Protein AF-A0A256XHX2-F1 (afdb_monomer_lite)

Secondary structure (DSSP, 8-state):
--HHHHHHHHHHHTT-EEEEE-SSEEEEEETTEEEEEE--SSS----S-HHHHHHHHTTTS-SEEEEEESSHHHHHHHHHHHHHHHHHHH------EEEEEEGGGHHHHHHHHHHHHHHHTHHHH----EEEEE-TTT-SEEEEEEEEEEE-TTTSSEEEEEEEE-TTT--EEEEEEE--

Foldseek 3Di:
DALVVLVVVLCVLVVWDFDDDDPFWTWTDAQQAIEIEGRDPDPDDPDPALVCVCVVVVLQVHAEYEYEEQNQVSVLVVNVVSQVCCCVVPVDHRNHHYHGHYSVCSQQSVVVRVLVSCLVPVVRNFPDWDFDAADPPPRHTKTWGDWDWGQHPVVRAIWIWTWIADPVPGDIDTDIGGDD

Structure (mmCIF, N/CA/C/O backbone):
data_AF-A0A256XHX2-F1
#
_entry.id   AF-A0A256XHX2-F1
#
loop_
_atom_site.group_PDB
_atom_site.id
_atom_site.type_symbol
_atom_site.label_atom_id
_atom_site.label_alt_id
_atom_site.label_comp_id
_atom_site.label_asym_id
_atom_site.label_entity_id
_atom_site.label_seq_id
_atom_site.pdbx_PDB_ins_code
_atom_site.Cartn_x
_atom_site.Cartn_y
_atom_site.Cartn_z
_atom_site.occupancy
_atom_site.B_iso_or_equiv
_atom_site.auth_seq_id
_atom_site.auth_comp_id
_atom_site.auth_asym_id
_atom_site.auth_atom_id
_atom_site.pdbx_PDB_model_num
ATOM 1 N N . MET A 1 1 ? 20.581 7.216 12.413 1.00 67.19 1 MET A N 1
ATOM 2 C CA . MET A 1 1 ? 19.827 6.017 12.001 1.00 67.19 1 MET A CA 1
ATOM 3 C C . MET A 1 1 ? 19.537 6.182 10.525 1.00 67.19 1 MET A C 1
ATOM 5 O O . MET A 1 1 ? 19.212 7.303 10.150 1.00 67.19 1 MET A O 1
ATOM 9 N N . SER A 1 2 ? 19.777 5.170 9.691 1.00 86.00 2 SER A N 1
ATOM 10 C CA . SER A 1 2 ? 19.496 5.310 8.257 1.00 86.00 2 SER A CA 1
ATOM 11 C C . SER A 1 2 ? 17.984 5.276 8.011 1.00 86.00 2 SER A C 1
ATOM 13 O O . SER A 1 2 ? 17.247 4.691 8.807 1.00 86.00 2 SER A O 1
ATOM 15 N N . SER A 1 3 ? 17.517 5.864 6.908 1.00 86.44 3 SER A N 1
ATOM 16 C CA . SER A 1 3 ? 16.117 5.775 6.460 1.00 86.44 3 SER A CA 1
ATOM 17 C C . SER A 1 3 ? 15.649 4.316 6.364 1.00 86.44 3 SER A C 1
ATOM 19 O O . SER A 1 3 ? 14.516 3.986 6.701 1.00 86.44 3 SER A O 1
ATOM 21 N N . PHE A 1 4 ? 16.568 3.422 6.003 1.00 91.62 4 PHE A N 1
ATOM 22 C CA . PHE A 1 4 ? 16.357 1.982 5.936 1.00 91.62 4 PHE A CA 1
ATOM 23 C C . PHE A 1 4 ? 16.020 1.359 7.301 1.00 91.62 4 PHE A C 1
ATOM 25 O O . PHE A 1 4 ? 15.047 0.614 7.430 1.00 91.62 4 PHE A O 1
ATOM 32 N N . ASP A 1 5 ? 16.793 1.697 8.337 1.00 92.06 5 ASP A N 1
ATOM 33 C CA . ASP A 1 5 ? 16.577 1.199 9.702 1.00 92.06 5 ASP A CA 1
ATOM 34 C C . ASP A 1 5 ? 15.245 1.699 10.276 1.00 92.06 5 ASP A C 1
ATOM 36 O O . ASP A 1 5 ? 14.517 0.933 10.909 1.00 92.06 5 ASP A O 1
ATOM 40 N N . VAL A 1 6 ? 14.909 2.970 10.009 1.00 93.00 6 VAL A N 1
ATOM 41 C CA . VAL A 1 6 ? 13.638 3.586 10.420 1.00 93.00 6 VAL A CA 1
ATOM 42 C C . VAL A 1 6 ? 12.461 2.824 9.816 1.00 93.00 6 VAL A C 1
ATOM 44 O O . VAL A 1 6 ? 11.563 2.404 10.542 1.00 93.00 6 VAL A O 1
ATOM 47 N N . VAL A 1 7 ? 12.475 2.583 8.501 1.00 95.56 7 VAL A N 1
ATOM 48 C CA . VAL A 1 7 ? 11.402 1.842 7.820 1.00 95.56 7 VAL A CA 1
ATOM 49 C C . VAL A 1 7 ? 11.270 0.434 8.373 1.00 95.56 7 VAL A C 1
ATOM 51 O O . VAL A 1 7 ? 10.161 -0.004 8.667 1.00 95.56 7 VAL A O 1
ATOM 54 N N . LYS A 1 8 ? 12.389 -0.276 8.549 1.00 95.44 8 LYS A N 1
ATOM 55 C CA . LYS A 1 8 ? 12.365 -1.637 9.085 1.00 95.44 8 LYS A CA 1
ATOM 56 C C . LYS A 1 8 ? 11.729 -1.681 10.474 1.00 95.44 8 LYS A C 1
ATOM 58 O O . LYS A 1 8 ? 10.907 -2.557 10.730 1.00 9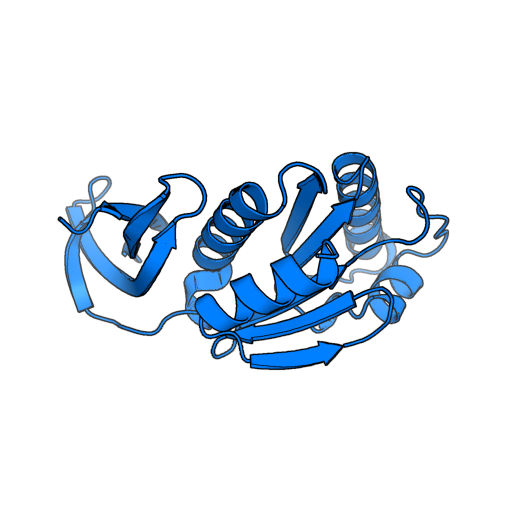5.44 8 LYS A O 1
ATOM 63 N N . GLN A 1 9 ? 12.078 -0.736 11.347 1.00 94.31 9 GLN A N 1
ATOM 64 C CA . GLN A 1 9 ? 11.470 -0.626 12.669 1.00 94.31 9 GLN A CA 1
ATOM 65 C C . GLN A 1 9 ? 9.959 -0.376 12.571 1.00 94.31 9 GLN A C 1
ATOM 67 O O . GLN A 1 9 ? 9.189 -1.087 13.211 1.00 94.31 9 GLN A O 1
ATOM 72 N N . LEU A 1 10 ? 9.531 0.587 11.751 1.00 94.12 10 LEU A N 1
ATOM 73 C CA . LEU A 1 10 ? 8.114 0.930 11.593 1.00 94.12 10 LEU A CA 1
ATOM 74 C C . LEU A 1 10 ? 7.285 -0.225 11.029 1.00 94.12 10 LEU A C 1
ATOM 76 O O . LEU A 1 10 ? 6.158 -0.430 11.463 1.00 94.12 10 LEU A O 1
ATOM 80 N N . LEU A 1 11 ? 7.833 -0.996 10.088 1.00 96.31 11 LEU A N 1
ATOM 81 C CA . LEU A 1 11 ? 7.166 -2.184 9.557 1.00 96.31 11 LEU A CA 1
ATOM 82 C C . LEU A 1 11 ? 6.963 -3.239 10.651 1.00 96.31 11 LEU A C 1
ATOM 84 O O . LEU A 1 11 ? 5.856 -3.746 10.810 1.00 96.31 11 LEU A O 1
ATOM 88 N N . VAL A 1 12 ? 7.993 -3.521 11.453 1.00 95.25 12 VAL A N 1
ATOM 89 C CA . VAL A 1 12 ? 7.895 -4.488 12.561 1.00 95.25 12 VAL A CA 1
ATOM 90 C C . VAL A 1 12 ? 6.908 -4.019 13.635 1.00 95.25 12 VAL A C 1
ATOM 92 O O . VAL A 1 12 ? 6.131 -4.821 14.138 1.00 95.25 12 VAL A O 1
ATOM 95 N N . GLU A 1 13 ? 6.877 -2.724 13.959 1.00 92.69 13 GLU A N 1
ATOM 96 C CA . GLU A 1 13 ? 5.878 -2.138 14.872 1.00 92.69 13 GLU A CA 1
ATOM 97 C C . GLU A 1 13 ? 4.437 -2.219 14.337 1.00 92.69 13 GLU A C 1
ATOM 99 O O . GLU A 1 13 ? 3.481 -2.031 15.091 1.00 92.69 13 GLU A O 1
ATOM 104 N N . ARG A 1 14 ? 4.281 -2.467 13.034 1.00 92.62 14 ARG A N 1
ATOM 105 C CA . ARG A 1 14 ? 3.005 -2.644 12.331 1.00 92.62 14 ARG A CA 1
ATOM 106 C C . ARG A 1 14 ? 2.740 -4.120 12.011 1.00 92.62 14 ARG A C 1
ATOM 108 O O . ARG A 1 14 ? 1.964 -4.407 11.104 1.00 92.62 14 ARG A O 1
ATOM 115 N N . ASP A 1 15 ? 3.398 -5.027 12.736 1.00 95.00 15 ASP A N 1
ATOM 116 C CA . ASP A 1 15 ? 3.269 -6.484 12.627 1.00 95.00 15 ASP A CA 1
ATOM 117 C C . ASP A 1 15 ? 3.599 -7.052 11.232 1.00 95.00 15 ASP A C 1
ATOM 119 O O . ASP A 1 15 ? 3.163 -8.147 10.874 1.00 95.00 15 ASP A O 1
ATOM 123 N N . PHE A 1 16 ? 4.388 -6.335 10.424 1.00 97.31 16 PHE A N 1
ATOM 124 C CA . PHE A 1 16 ? 4.897 -6.892 9.175 1.00 97.31 16 PHE A CA 1
ATOM 125 C C . PHE A 1 16 ? 6.033 -7.881 9.435 1.00 97.31 16 PHE A C 1
ATOM 127 O O . PHE A 1 16 ? 6.985 -7.603 10.170 1.00 97.31 16 PHE A O 1
ATOM 134 N N . GLU A 1 17 ? 5.992 -9.001 8.724 1.00 97.75 17 GLU A N 1
ATOM 135 C CA . GLU A 1 17 ? 7.119 -9.911 8.591 1.00 97.75 17 GLU A CA 1
ATOM 136 C C . GLU A 1 17 ? 8.024 -9.432 7.452 1.00 97.75 17 GLU A C 1
ATOM 138 O O . GLU A 1 17 ? 7.584 -9.297 6.312 1.00 97.75 17 GLU A O 1
ATOM 143 N N . ILE A 1 18 ? 9.297 -9.165 7.748 1.00 97.81 18 ILE A N 1
ATOM 144 C CA . ILE A 1 18 ? 10.287 -8.824 6.721 1.00 97.81 18 ILE A CA 1
ATOM 145 C C . ILE A 1 18 ? 10.702 -10.103 5.993 1.00 97.81 18 ILE A C 1
ATOM 147 O O . ILE A 1 18 ? 11.348 -10.968 6.583 1.00 97.81 18 ILE A O 1
ATOM 151 N N . THR A 1 19 ? 10.373 -10.202 4.708 1.00 97.12 19 THR A N 1
ATOM 152 C CA . THR A 1 19 ? 10.601 -11.407 3.899 1.00 97.12 19 THR A CA 1
ATOM 153 C C . THR A 1 19 ? 11.914 -11.358 3.130 1.00 97.12 19 THR A C 1
ATOM 155 O O . THR A 1 19 ? 12.530 -12.395 2.892 1.00 97.12 19 THR A O 1
ATOM 158 N N . ASN A 1 20 ? 12.354 -10.166 2.722 1.00 96.25 20 ASN A N 1
ATOM 159 C CA . ASN A 1 20 ? 13.584 -9.988 1.958 1.00 96.25 20 ASN A CA 1
ATOM 160 C C . ASN A 1 20 ? 14.173 -8.594 2.188 1.00 96.25 20 ASN A C 1
ATOM 162 O O . ASN A 1 20 ? 13.451 -7.619 2.398 1.00 96.25 20 ASN A O 1
ATOM 166 N N . VAL A 1 21 ? 15.498 -8.498 2.145 1.00 95.31 21 VAL A N 1
ATOM 167 C CA . VAL A 1 21 ? 16.239 -7.259 2.375 1.00 95.31 21 VAL A CA 1
ATOM 168 C C . VAL A 1 21 ? 17.406 -7.211 1.401 1.00 95.31 21 VAL A C 1
ATOM 170 O O . VAL A 1 21 ? 18.219 -8.132 1.354 1.00 95.31 21 VAL A O 1
ATOM 173 N N . SER A 1 22 ? 17.512 -6.117 0.657 1.00 93.12 22 SER A N 1
ATOM 174 C CA . SER A 1 22 ? 18.675 -5.797 -0.169 1.00 93.12 22 SER A CA 1
ATOM 175 C C . SER A 1 22 ? 19.185 -4.393 0.155 1.00 93.12 22 SER A C 1
ATOM 177 O O . SER A 1 22 ? 18.640 -3.709 1.016 1.00 93.12 22 SER A O 1
ATOM 179 N N . GLU A 1 23 ? 20.227 -3.940 -0.541 1.00 89.06 23 GLU A N 1
ATOM 180 C CA . GLU A 1 23 ? 20.728 -2.569 -0.389 1.00 89.06 23 GLU A CA 1
ATOM 181 C C . GLU A 1 23 ? 19.729 -1.497 -0.847 1.00 89.06 23 GLU A C 1
ATOM 183 O O . GLU A 1 23 ? 19.824 -0.355 -0.410 1.00 89.06 23 GLU A O 1
ATOM 188 N N . GLU A 1 24 ? 18.803 -1.843 -1.742 1.00 92.25 24 GLU A N 1
ATOM 189 C CA . GLU A 1 24 ? 17.889 -0.884 -2.373 1.00 92.25 24 GLU A CA 1
ATOM 190 C C . GLU A 1 24 ? 16.430 -1.151 -2.028 1.00 92.25 24 GLU A C 1
ATOM 192 O O . GLU A 1 24 ? 15.568 -0.368 -2.405 1.00 92.25 24 GLU A O 1
ATOM 197 N N . PHE A 1 25 ? 16.101 -2.242 -1.338 1.00 95.31 25 PHE A N 1
ATOM 198 C CA . PHE A 1 25 ? 14.716 -2.495 -0.970 1.00 95.31 25 PHE A CA 1
ATOM 199 C C . PHE A 1 25 ? 14.545 -3.321 0.299 1.00 95.31 25 PHE A C 1
ATOM 201 O O . PHE A 1 25 ? 15.405 -4.107 0.698 1.00 95.31 25 PHE A O 1
ATOM 208 N N . ILE A 1 26 ? 13.357 -3.174 0.875 1.00 97.75 26 ILE A N 1
ATOM 209 C CA . ILE A 1 26 ? 12.803 -4.030 1.916 1.00 97.75 26 ILE A CA 1
ATOM 210 C C . ILE A 1 26 ? 11.509 -4.617 1.361 1.00 97.75 26 ILE A C 1
ATOM 212 O O . ILE A 1 26 ? 10.622 -3.868 0.960 1.00 97.75 26 ILE A O 1
ATOM 216 N N . GLU A 1 27 ? 11.384 -5.938 1.343 1.00 98.00 27 GLU A N 1
ATOM 217 C CA . GLU A 1 27 ? 10.106 -6.605 1.094 1.00 98.00 27 GLU A CA 1
ATOM 218 C C . GLU A 1 27 ? 9.566 -7.142 2.412 1.00 98.00 27 GLU A C 1
ATOM 220 O O . GLU A 1 27 ? 10.308 -7.671 3.247 1.00 98.00 27 GLU A O 1
ATOM 225 N N . ALA A 1 28 ? 8.265 -6.974 2.600 1.00 98.31 28 ALA A N 1
ATOM 226 C CA . ALA A 1 28 ? 7.580 -7.391 3.802 1.00 98.31 28 ALA A CA 1
ATOM 227 C C . ALA A 1 28 ? 6.156 -7.851 3.493 1.00 98.31 28 ALA A C 1
ATOM 229 O O . ALA A 1 28 ? 5.578 -7.507 2.457 1.00 98.31 28 ALA A O 1
ATOM 230 N N . SER A 1 29 ? 5.573 -8.604 4.415 1.00 97.75 29 SER A N 1
ATOM 231 C CA . SER A 1 29 ? 4.196 -9.076 4.319 1.00 97.75 29 SER A CA 1
ATOM 232 C C . SER A 1 29 ? 3.428 -8.880 5.616 1.00 97.75 29 SER A C 1
ATOM 234 O O . SER A 1 29 ? 3.979 -9.027 6.703 1.00 97.75 29 SER A O 1
ATOM 236 N N . TYR A 1 30 ? 2.138 -8.590 5.485 1.00 96.56 30 TYR A N 1
ATOM 237 C CA . TYR A 1 30 ? 1.166 -8.596 6.573 1.00 96.56 30 TYR A CA 1
ATOM 238 C C . TYR A 1 30 ? -0.032 -9.432 6.128 1.00 96.56 30 TYR A C 1
ATOM 240 O O . TYR A 1 30 ? -0.720 -9.054 5.179 1.00 96.56 30 TYR A O 1
ATOM 248 N N . ALA A 1 31 ? -0.277 -10.569 6.784 1.00 94.44 31 ALA A N 1
ATOM 249 C CA . ALA A 1 31 ? -1.220 -11.577 6.291 1.00 94.44 31 ALA A CA 1
ATOM 250 C C . ALA A 1 31 ? -0.949 -11.904 4.802 1.00 94.44 31 ALA A C 1
ATOM 252 O O . ALA A 1 31 ? 0.166 -12.301 4.465 1.00 94.44 31 ALA A O 1
ATOM 253 N N . ASP A 1 32 ? -1.920 -11.692 3.909 1.00 95.88 32 ASP A N 1
ATOM 254 C CA . ASP A 1 32 ? -1.775 -11.953 2.468 1.00 95.88 32 ASP A CA 1
ATOM 255 C C . ASP A 1 32 ? -1.305 -10.725 1.665 1.00 95.88 32 ASP A C 1
ATOM 257 O O . ASP A 1 32 ? -1.145 -10.798 0.443 1.00 95.88 32 ASP A O 1
ATOM 261 N N . PHE A 1 33 ? -1.110 -9.580 2.325 1.00 97.94 33 PHE A N 1
ATOM 262 C CA . PHE A 1 33 ? -0.677 -8.336 1.697 1.00 97.94 33 PHE A CA 1
ATOM 263 C C . PHE A 1 33 ? 0.844 -8.256 1.621 1.00 97.94 33 PHE A C 1
ATOM 265 O O . PHE A 1 33 ? 1.532 -8.375 2.637 1.00 97.94 33 PHE A O 1
ATOM 272 N N . LYS A 1 34 ? 1.369 -8.005 0.420 1.00 98.12 34 LYS A N 1
ATOM 273 C CA . LYS A 1 34 ? 2.810 -7.903 0.157 1.00 98.12 34 LYS A CA 1
ATOM 274 C C . LYS A 1 34 ? 3.207 -6.482 -0.215 1.00 98.12 34 LYS A C 1
ATOM 276 O O . LYS A 1 34 ? 2.640 -5.891 -1.134 1.00 98.12 34 LYS A O 1
ATOM 281 N N . ILE A 1 35 ? 4.229 -5.957 0.448 1.00 98.38 35 ILE A N 1
ATOM 282 C CA . ILE A 1 35 ? 4.745 -4.610 0.220 1.00 98.38 35 ILE A CA 1
ATOM 283 C C . ILE A 1 35 ? 6.236 -4.642 -0.098 1.00 98.38 35 ILE A C 1
ATOM 285 O O . ILE A 1 35 ? 6.999 -5.411 0.485 1.00 98.38 35 ILE A O 1
ATOM 289 N N . LYS A 1 36 ? 6.654 -3.765 -1.007 1.00 98.31 36 LYS A N 1
ATOM 290 C CA . LYS A 1 36 ? 8.054 -3.482 -1.301 1.00 98.31 36 LYS A CA 1
ATOM 291 C C . LYS A 1 36 ? 8.330 -2.010 -1.055 1.00 98.31 36 LYS A C 1
ATOM 293 O O . LYS A 1 36 ? 7.694 -1.153 -1.662 1.00 98.31 36 LYS A O 1
ATOM 298 N N . ILE A 1 37 ? 9.279 -1.721 -0.177 1.00 97.94 37 ILE A N 1
ATOM 299 C CA . ILE A 1 37 ? 9.817 -0.381 0.034 1.00 97.94 37 ILE A CA 1
ATOM 300 C C . ILE A 1 37 ? 11.108 -0.277 -0.761 1.00 97.94 37 ILE A C 1
ATOM 302 O O . ILE A 1 37 ? 12.030 -1.054 -0.529 1.00 97.94 37 ILE A O 1
ATOM 306 N N . TRP A 1 38 ? 11.169 0.652 -1.703 1.00 96.75 38 TRP A N 1
ATOM 307 C CA . TRP A 1 38 ? 12.295 0.859 -2.598 1.00 96.75 38 TRP A CA 1
ATOM 308 C C . TRP A 1 38 ? 13.014 2.170 -2.268 1.00 96.75 38 TRP A C 1
ATOM 310 O O . TRP A 1 38 ? 12.390 3.226 -2.165 1.00 96.75 38 TRP A O 1
ATOM 320 N N . PHE A 1 39 ? 14.332 2.074 -2.128 1.00 94.88 39 PHE A N 1
ATOM 321 C CA . PHE A 1 39 ? 15.289 3.143 -1.870 1.00 94.88 39 PHE A CA 1
ATOM 322 C C . PHE A 1 39 ? 16.196 3.261 -3.103 1.00 94.88 39 PHE A C 1
ATOM 324 O O . PHE A 1 39 ? 17.254 2.627 -3.162 1.00 94.88 39 PHE A O 1
ATOM 331 N N . PRO A 1 40 ? 15.765 3.990 -4.142 1.00 91.69 40 PRO A N 1
ATOM 332 C CA . PRO A 1 40 ? 16.536 4.143 -5.365 1.00 91.69 40 PRO A CA 1
ATOM 333 C C . PRO A 1 40 ? 17.900 4.786 -5.091 1.00 91.69 40 PRO A C 1
ATOM 335 O O . PRO A 1 40 ? 17.988 5.831 -4.448 1.00 91.69 40 PRO A O 1
ATOM 338 N N . LYS A 1 41 ? 18.973 4.223 -5.662 1.00 86.81 41 LYS A N 1
ATOM 339 C CA . LYS A 1 41 ? 20.292 4.886 -5.687 1.00 86.81 41 LYS A CA 1
ATOM 340 C C . LYS A 1 41 ? 20.334 6.102 -6.620 1.00 86.81 41 LYS A C 1
ATOM 342 O O . LYS A 1 41 ? 21.219 6.946 -6.489 1.00 86.81 41 LYS A O 1
ATOM 347 N N 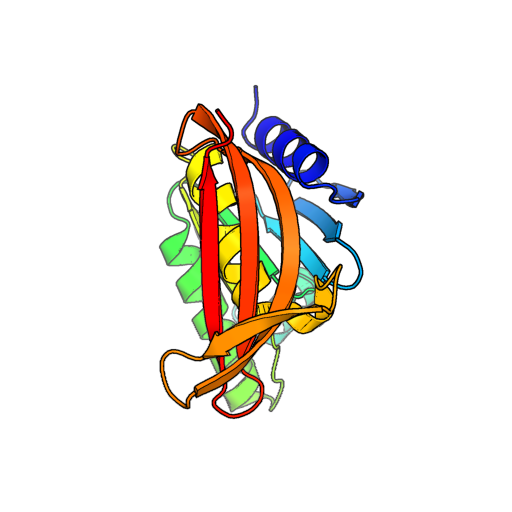. VAL A 1 42 ? 19.407 6.177 -7.578 1.00 84.19 42 VAL A N 1
ATOM 348 C CA . VAL A 1 42 ? 19.292 7.261 -8.560 1.00 84.19 42 VAL A CA 1
ATOM 349 C C . VAL A 1 42 ? 17.847 7.735 -8.683 1.00 84.19 42 VAL A C 1
ATOM 351 O O . VAL A 1 42 ? 16.930 6.934 -8.816 1.00 84.19 42 VAL A O 1
ATOM 354 N N . ASP A 1 43 ? 17.639 9.049 -8.724 1.00 74.31 43 ASP A N 1
ATOM 355 C CA . ASP A 1 43 ? 16.301 9.653 -8.828 1.00 74.31 43 ASP A CA 1
ATOM 356 C C . ASP A 1 43 ? 15.741 9.665 -10.266 1.00 74.31 43 ASP A C 1
ATOM 358 O O . ASP A 1 43 ? 14.944 10.533 -10.628 1.00 74.31 43 ASP A O 1
ATOM 362 N N . TYR A 1 44 ? 16.178 8.736 -11.120 1.00 77.81 44 TYR A N 1
ATOM 363 C CA . TYR A 1 44 ? 15.679 8.597 -12.484 1.00 77.81 44 TYR A CA 1
ATOM 364 C C . TYR A 1 44 ? 15.575 7.140 -12.922 1.00 77.81 44 TYR A C 1
ATOM 366 O O . TYR A 1 44 ? 16.369 6.288 -12.532 1.00 77.81 44 TYR A O 1
ATOM 374 N N . LEU A 1 45 ? 14.571 6.874 -13.756 1.00 78.25 45 LEU A N 1
ATOM 375 C CA . LEU A 1 45 ? 14.279 5.569 -14.333 1.00 78.25 45 LEU A CA 1
ATOM 376 C C . LEU A 1 45 ? 14.588 5.625 -15.831 1.00 78.25 45 LEU A C 1
ATOM 378 O O . LEU A 1 45 ? 13.925 6.352 -16.565 1.00 78.25 45 LEU A O 1
ATOM 382 N N . ASP A 1 46 ? 15.584 4.861 -16.282 1.00 71.44 46 ASP A N 1
ATOM 383 C CA . ASP A 1 46 ? 15.918 4.721 -17.707 1.00 71.44 46 ASP A CA 1
ATOM 384 C C . ASP A 1 46 ? 15.480 3.343 -18.220 1.00 71.44 46 ASP A C 1
ATOM 386 O O . ASP A 1 46 ? 16.289 2.463 -18.511 1.00 71.44 46 ASP A O 1
ATOM 390 N N . TRP A 1 47 ? 14.162 3.129 -18.258 1.00 76.50 47 TRP A N 1
ATOM 391 C CA . TRP A 1 47 ? 13.568 1.890 -18.762 1.00 76.50 47 TRP A CA 1
ATOM 392 C C . TRP A 1 47 ? 12.829 2.149 -20.070 1.00 76.50 47 TRP A C 1
ATOM 394 O O . TRP A 1 47 ? 11.815 2.848 -20.111 1.00 76.50 47 TRP A O 1
ATOM 404 N N . TYR A 1 48 ? 13.329 1.546 -21.148 1.00 74.12 48 TYR A N 1
ATOM 405 C CA . TYR A 1 48 ? 12.701 1.627 -22.467 1.00 74.12 48 TYR A CA 1
ATOM 406 C C . TYR A 1 48 ? 11.524 0.652 -22.610 1.00 74.12 48 TYR A C 1
ATOM 408 O O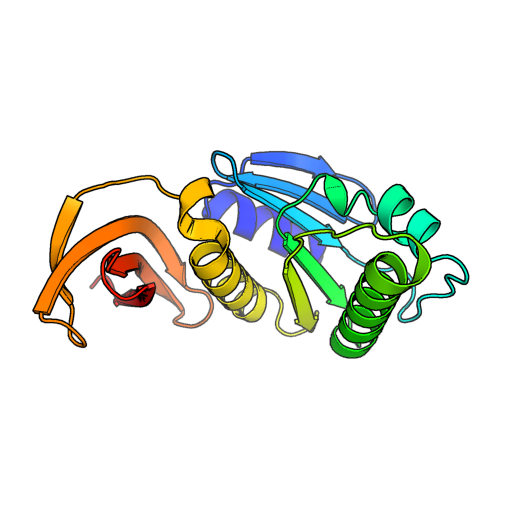 . TYR A 1 48 ? 10.527 0.996 -23.247 1.00 74.12 48 TYR A O 1
ATOM 416 N N . ASP A 1 49 ? 11.617 -0.535 -21.999 1.00 90.81 49 ASP A N 1
ATOM 417 C CA . ASP A 1 49 ? 10.577 -1.567 -22.039 1.00 90.81 49 ASP A CA 1
ATOM 418 C C . ASP A 1 49 ? 9.880 -1.702 -20.673 1.00 90.81 49 ASP A C 1
ATOM 420 O O . ASP A 1 49 ? 10.530 -2.063 -19.686 1.00 90.81 49 ASP A O 1
ATOM 424 N N . PRO A 1 50 ? 8.564 -1.433 -20.581 1.00 92.50 50 PRO A N 1
ATOM 425 C CA . PRO A 1 50 ? 7.841 -1.543 -19.321 1.00 92.50 50 PRO A CA 1
ATOM 426 C C . PRO A 1 50 ? 7.751 -2.980 -18.780 1.00 92.50 50 PRO A C 1
ATOM 428 O O . PRO A 1 50 ? 7.571 -3.135 -17.574 1.00 92.50 50 PRO A O 1
ATOM 431 N N . LEU A 1 51 ? 7.893 -4.025 -19.610 1.00 94.06 51 LEU A N 1
ATOM 432 C CA . LEU A 1 51 ? 7.900 -5.408 -19.110 1.00 94.06 51 LEU A CA 1
ATOM 433 C C . LEU A 1 51 ? 9.167 -5.717 -18.308 1.00 94.06 51 LEU A C 1
ATOM 435 O O . LEU A 1 51 ? 9.076 -6.331 -17.247 1.00 94.06 51 LEU A O 1
ATOM 439 N N . LEU A 1 52 ? 10.320 -5.213 -18.760 1.00 92.50 52 LEU A N 1
ATOM 440 C CA . LEU A 1 52 ? 11.583 -5.351 -18.032 1.00 92.50 52 LEU A CA 1
ATOM 441 C C . LEU A 1 52 ? 11.526 -4.650 -16.674 1.00 92.50 52 LEU A C 1
ATOM 443 O O . LEU A 1 52 ? 12.048 -5.179 -15.700 1.00 92.50 52 LEU A O 1
ATOM 447 N N . LEU A 1 53 ? 10.861 -3.491 -16.590 1.00 92.50 53 LEU A N 1
ATOM 448 C CA . LEU A 1 53 ? 10.646 -2.803 -15.315 1.00 92.50 53 LEU A CA 1
ATOM 449 C C . LEU A 1 53 ? 9.805 -3.656 -14.354 1.00 92.50 53 LEU A C 1
ATOM 451 O O . LEU A 1 53 ? 10.165 -3.796 -13.186 1.00 92.50 53 LEU A O 1
ATOM 455 N N . ILE A 1 54 ? 8.684 -4.204 -14.839 1.00 94.31 54 ILE A N 1
ATOM 456 C CA . ILE A 1 54 ? 7.785 -5.039 -14.030 1.00 94.31 54 ILE A CA 1
ATOM 457 C C . ILE A 1 54 ? 8.537 -6.253 -13.489 1.00 94.31 54 ILE A C 1
ATOM 459 O O . ILE A 1 54 ? 8.471 -6.502 -12.289 1.00 94.31 54 ILE A O 1
ATOM 463 N N . GLU A 1 55 ? 9.276 -6.956 -14.349 1.00 94.00 55 GLU A N 1
ATOM 464 C CA . GLU A 1 55 ? 10.050 -8.141 -13.975 1.00 94.00 55 GLU A CA 1
ATOM 465 C C . GLU A 1 55 ? 11.183 -7.792 -13.001 1.00 94.00 55 GLU A C 1
ATOM 467 O O . GLU A 1 55 ? 11.279 -8.387 -11.929 1.00 94.00 55 GLU A O 1
ATOM 472 N N . ALA A 1 56 ? 12.000 -6.782 -13.319 1.00 90.62 56 ALA A N 1
ATOM 473 C CA . ALA A 1 56 ? 13.143 -6.390 -12.495 1.00 90.62 56 ALA A CA 1
ATOM 474 C C . ALA A 1 56 ? 12.730 -5.926 -11.091 1.00 90.62 56 ALA A C 1
ATOM 476 O O . ALA A 1 56 ? 13.434 -6.186 -10.114 1.00 90.62 56 ALA A O 1
ATOM 477 N N . MET A 1 57 ? 11.589 -5.243 -10.972 1.00 92.12 57 MET A N 1
ATOM 478 C CA . MET A 1 57 ? 11.069 -4.804 -9.678 1.00 92.12 57 MET A CA 1
ATOM 479 C C . MET A 1 57 ? 10.153 -5.837 -9.007 1.00 92.12 57 MET A C 1
ATOM 481 O O . MET A 1 57 ? 9.877 -5.689 -7.812 1.00 92.12 57 MET A O 1
ATOM 485 N N . GLY A 1 58 ? 9.714 -6.876 -9.726 1.00 94.31 58 GLY A N 1
ATOM 486 C CA . GLY A 1 58 ? 8.743 -7.868 -9.259 1.00 94.31 58 GLY A CA 1
ATOM 487 C C . GLY A 1 58 ? 7.363 -7.267 -8.977 1.00 94.31 58 GLY A C 1
ATOM 488 O O . GLY A 1 58 ? 6.732 -7.617 -7.980 1.00 94.31 58 GLY A O 1
ATOM 489 N N . LEU 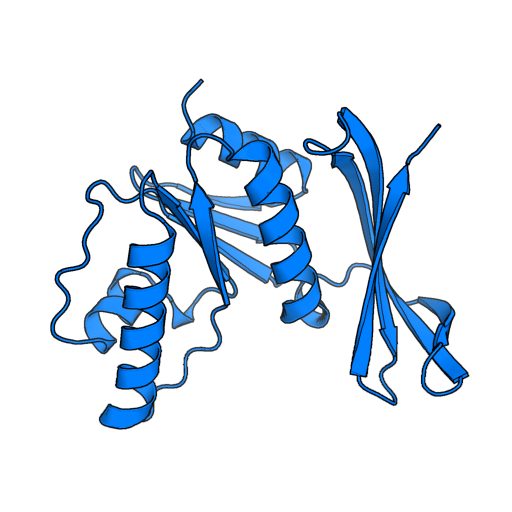A 1 59 ? 6.912 -6.306 -9.796 1.00 96.06 59 LEU A N 1
ATOM 490 C CA . LEU A 1 59 ? 5.680 -5.540 -9.534 1.00 96.06 59 LEU A CA 1
ATOM 491 C C . LEU A 1 59 ? 4.410 -6.397 -9.600 1.00 96.06 59 LEU A C 1
ATOM 493 O O . LEU A 1 59 ? 3.393 -6.032 -9.020 1.00 96.06 59 LEU A O 1
ATOM 497 N N . ASP A 1 60 ? 4.463 -7.525 -10.298 1.00 95.25 60 ASP A N 1
ATOM 498 C CA . ASP A 1 60 ? 3.400 -8.525 -10.394 1.00 95.25 60 ASP A CA 1
ATOM 499 C C . ASP A 1 60 ? 3.292 -9.424 -9.150 1.00 95.25 60 ASP A C 1
ATOM 501 O O . ASP A 1 60 ? 2.280 -10.099 -8.965 1.00 95.25 60 ASP A O 1
ATOM 505 N N . GLN A 1 61 ? 4.307 -9.417 -8.279 1.00 95.94 61 GLN A N 1
ATOM 506 C CA . GLN A 1 61 ? 4.377 -10.254 -7.076 1.00 95.94 61 GLN A CA 1
ATOM 507 C C . GLN A 1 61 ? 4.005 -9.514 -5.784 1.00 95.94 61 GLN A C 1
ATOM 509 O O . GLN A 1 61 ? 3.955 -10.133 -4.715 1.00 95.94 61 GLN A O 1
ATOM 514 N N . ILE A 1 62 ? 3.747 -8.207 -5.866 1.00 97.62 62 ILE A N 1
ATOM 515 C CA . ILE A 1 62 ? 3.490 -7.327 -4.721 1.00 97.62 62 ILE A CA 1
ATOM 516 C C . ILE A 1 62 ? 2.165 -6.579 -4.875 1.00 97.62 62 ILE A C 1
ATOM 518 O O . ILE A 1 62 ? 1.681 -6.341 -5.978 1.00 97.62 62 ILE A O 1
ATOM 522 N N . ASP A 1 63 ? 1.594 -6.163 -3.749 1.00 98.12 63 ASP A N 1
ATOM 523 C CA . ASP A 1 63 ? 0.378 -5.351 -3.712 1.00 98.12 63 ASP A CA 1
ATOM 524 C C . ASP A 1 63 ? 0.689 -3.860 -3.670 1.00 98.12 63 ASP A C 1
ATOM 526 O O . ASP A 1 63 ? -0.009 -3.056 -4.288 1.00 98.12 63 ASP A O 1
ATOM 530 N N . ALA A 1 64 ? 1.753 -3.476 -2.967 1.00 98.12 64 ALA A N 1
ATOM 531 C CA . ALA A 1 64 ? 2.167 -2.088 -2.844 1.00 98.12 64 ALA A CA 1
ATOM 532 C C . ALA A 1 64 ? 3.671 -1.913 -3.056 1.00 98.12 64 ALA A C 1
ATOM 534 O O . ALA A 1 64 ? 4.487 -2.622 -2.472 1.00 98.12 64 ALA A O 1
ATOM 535 N N . LEU A 1 65 ? 4.020 -0.908 -3.851 1.00 98.25 65 LEU A N 1
ATOM 536 C CA . LEU A 1 65 ? 5.356 -0.357 -3.976 1.00 98.25 65 LEU A CA 1
ATOM 537 C C . LEU A 1 65 ? 5.379 1.017 -3.304 1.00 98.25 65 LEU A C 1
ATOM 539 O O . LEU A 1 65 ? 4.645 1.922 -3.700 1.00 98.25 65 LEU A O 1
ATOM 543 N N . VAL A 1 66 ? 6.256 1.186 -2.326 1.00 98.06 66 VAL A N 1
ATOM 544 C CA . VAL A 1 66 ? 6.540 2.472 -1.690 1.00 98.06 66 VAL A CA 1
ATOM 545 C C . VAL A 1 66 ? 7.918 2.930 -2.132 1.00 98.06 66 VAL A C 1
ATOM 547 O O . VAL A 1 66 ? 8.886 2.192 -1.991 1.00 98.06 66 VAL A O 1
ATOM 550 N N . ILE A 1 67 ? 8.016 4.142 -2.657 1.00 97.06 67 ILE A N 1
ATOM 551 C CA . ILE A 1 67 ? 9.258 4.732 -3.150 1.00 97.06 67 ILE A CA 1
ATOM 552 C C . ILE A 1 67 ? 9.715 5.780 -2.144 1.00 97.06 67 ILE A C 1
ATOM 554 O O . ILE A 1 67 ? 8.997 6.753 -1.918 1.00 97.06 67 ILE A O 1
ATOM 558 N N . VAL A 1 68 ? 10.900 5.599 -1.566 1.00 96.06 68 VAL A N 1
ATOM 559 C CA . VAL A 1 68 ? 11.493 6.516 -0.587 1.00 96.06 68 VAL A CA 1
ATOM 560 C C . VAL A 1 68 ? 12.685 7.223 -1.221 1.00 96.06 68 VAL A C 1
ATOM 562 O O . VAL A 1 68 ? 13.712 6.602 -1.466 1.00 96.06 68 VAL A O 1
ATOM 565 N N . SER A 1 69 ? 12.557 8.517 -1.508 1.00 94.38 69 SER A N 1
ATOM 566 C CA . SER A 1 69 ? 13.592 9.302 -2.201 1.00 94.38 69 SER A CA 1
ATOM 567 C C . SER A 1 69 ? 13.423 10.800 -1.911 1.00 94.38 69 SER A C 1
ATOM 569 O O . SER A 1 69 ? 12.405 11.220 -1.365 1.00 94.38 69 SER A O 1
ATOM 571 N N . TYR A 1 70 ? 14.397 11.626 -2.304 1.00 90.81 70 TYR A N 1
ATOM 572 C CA . TYR A 1 70 ? 14.251 13.087 -2.366 1.00 90.81 70 TYR A CA 1
ATOM 573 C C . TYR A 1 70 ? 13.305 13.556 -3.487 1.00 90.81 70 TYR A C 1
ATOM 575 O O . TYR A 1 70 ? 12.808 14.682 -3.456 1.00 90.81 70 TYR A O 1
ATOM 583 N N . ARG A 1 71 ? 13.063 12.725 -4.512 1.00 91.06 71 ARG A N 1
ATOM 584 C CA . ARG A 1 71 ? 12.179 13.010 -5.659 1.00 91.06 71 ARG A CA 1
ATOM 585 C C . ARG A 1 71 ? 11.200 11.858 -5.929 1.00 91.06 71 ARG A C 1
ATOM 587 O O . ARG A 1 71 ? 11.099 11.375 -7.060 1.00 91.06 71 ARG A O 1
ATOM 594 N N . PRO A 1 72 ? 10.423 11.430 -4.924 1.00 93.62 72 PRO A N 1
ATOM 595 C CA . PRO A 1 72 ? 9.659 10.189 -4.993 1.00 93.62 72 PRO A CA 1
ATOM 596 C C . PRO A 1 72 ? 8.477 10.283 -5.972 1.00 93.62 72 PRO A C 1
ATOM 598 O O . PRO A 1 72 ? 8.126 9.297 -6.613 1.00 93.62 72 PRO A O 1
ATOM 601 N N . TYR A 1 73 ? 7.894 11.475 -6.146 1.00 93.94 73 TYR A N 1
ATOM 602 C CA . TYR A 1 73 ? 6.755 11.702 -7.042 1.00 93.94 73 TYR A CA 1
ATOM 603 C C . TYR A 1 73 ? 7.115 11.521 -8.515 1.00 93.94 73 TYR A C 1
ATOM 605 O O . TYR A 1 73 ? 6.358 10.908 -9.258 1.00 93.94 73 TYR A O 1
ATOM 613 N N . TYR A 1 74 ? 8.297 11.993 -8.924 1.00 93.69 74 TYR A N 1
ATOM 614 C CA . TYR A 1 74 ? 8.777 11.793 -10.289 1.00 93.69 74 TYR A CA 1
ATOM 615 C C . TYR A 1 74 ? 8.922 10.299 -10.605 1.00 93.69 74 TYR A C 1
ATOM 617 O O . TYR A 1 74 ? 8.446 9.827 -11.634 1.00 93.69 74 TYR A O 1
ATOM 625 N N . LEU A 1 75 ? 9.519 9.538 -9.686 1.00 94.12 75 LEU A N 1
ATOM 626 C CA . LEU A 1 75 ? 9.670 8.091 -9.829 1.00 94.12 75 LEU A CA 1
ATOM 627 C C . LEU A 1 75 ? 8.317 7.371 -9.840 1.00 94.12 75 LEU A C 1
ATOM 629 O O . LEU A 1 75 ? 8.109 6.473 -10.652 1.00 94.12 75 LEU A O 1
ATOM 633 N N . ALA A 1 76 ? 7.381 7.778 -8.981 1.00 95.06 76 ALA A N 1
ATOM 634 C CA . ALA A 1 76 ? 6.036 7.213 -8.960 1.00 95.06 76 ALA A CA 1
ATOM 635 C C . ALA A 1 76 ? 5.292 7.446 -10.284 1.00 95.06 76 ALA A C 1
ATOM 637 O O . ALA A 1 76 ? 4.688 6.509 -10.809 1.00 95.06 76 ALA A O 1
ATOM 638 N N . ASP A 1 77 ? 5.388 8.650 -10.855 1.00 94.31 77 ASP A N 1
ATOM 639 C CA . ASP A 1 77 ? 4.797 8.985 -12.155 1.00 94.31 77 ASP A CA 1
ATOM 640 C C . ASP A 1 77 ? 5.411 8.153 -13.287 1.00 94.31 77 ASP A C 1
ATOM 642 O O . ASP A 1 77 ? 4.700 7.642 -14.155 1.00 94.31 77 ASP A O 1
ATOM 646 N N . GLU A 1 78 ? 6.729 7.963 -13.266 1.00 93.50 78 GLU A N 1
ATOM 647 C CA . GLU A 1 78 ? 7.450 7.134 -14.232 1.00 93.50 78 GLU A CA 1
ATOM 648 C C . GLU A 1 78 ? 7.030 5.657 -14.169 1.00 93.50 78 GLU A C 1
ATOM 650 O O . GLU A 1 78 ? 6.792 5.025 -15.209 1.00 93.50 78 GLU A O 1
ATOM 655 N N . ILE A 1 79 ? 6.847 5.111 -12.963 1.00 94.75 79 ILE A N 1
ATOM 656 C CA . ILE A 1 79 ? 6.320 3.755 -12.773 1.00 94.75 79 ILE A CA 1
ATOM 657 C C . ILE A 1 79 ? 4.868 3.680 -13.246 1.00 94.75 79 ILE A C 1
ATOM 659 O O . ILE A 1 79 ? 4.537 2.805 -14.044 1.00 94.75 79 ILE A O 1
ATOM 663 N N . ALA A 1 80 ? 4.003 4.613 -12.842 1.00 94.00 80 ALA A N 1
ATOM 664 C CA . ALA A 1 80 ? 2.599 4.635 -13.258 1.00 94.00 80 ALA A CA 1
ATOM 665 C C . ALA A 1 80 ? 2.450 4.721 -14.788 1.00 94.00 80 ALA A C 1
ATOM 667 O O . ALA A 1 80 ? 1.629 4.021 -15.396 1.00 94.00 80 ALA A O 1
ATOM 668 N N . ARG A 1 81 ? 3.293 5.532 -15.433 1.00 93.00 81 ARG A N 1
ATOM 669 C CA . ARG A 1 81 ? 3.386 5.638 -16.892 1.00 93.00 81 ARG A CA 1
ATOM 670 C C . ARG A 1 81 ? 3.813 4.317 -17.525 1.00 93.00 81 ARG A C 1
ATOM 672 O O . ARG A 1 81 ? 3.243 3.920 -18.541 1.00 93.00 81 ARG A O 1
ATOM 679 N N . SER A 1 82 ? 4.787 3.632 -16.936 1.00 94.06 82 SER A N 1
ATOM 680 C CA . SER A 1 82 ? 5.279 2.342 -17.425 1.00 94.06 82 SER A CA 1
ATOM 681 C C . SER A 1 82 ? 4.233 1.236 -17.277 1.00 94.06 82 SER A C 1
ATOM 683 O O . SER A 1 82 ? 3.983 0.514 -18.238 1.00 94.06 82 SER A O 1
ATOM 685 N N . LEU A 1 83 ? 3.528 1.169 -16.145 1.00 94.94 83 LEU A N 1
ATOM 686 C CA . LEU A 1 83 ? 2.403 0.249 -15.938 1.00 94.94 83 LEU A CA 1
ATOM 687 C C . LEU A 1 83 ? 1.273 0.493 -16.951 1.00 94.94 83 LEU A C 1
ATOM 689 O O . LEU A 1 83 ? 0.733 -0.446 -17.536 1.00 94.94 83 LEU A O 1
ATOM 693 N N . SER A 1 84 ? 0.962 1.761 -17.233 1.00 94.38 84 SER A N 1
ATOM 694 C CA . SER A 1 84 ? -0.034 2.125 -18.250 1.00 94.38 84 SER A CA 1
ATOM 695 C C . SER A 1 84 ? 0.390 1.682 -19.656 1.00 94.38 84 SER A C 1
ATOM 697 O O . SER A 1 84 ? -0.428 1.161 -20.417 1.00 94.38 84 SER A O 1
ATOM 699 N N . LYS A 1 85 ? 1.677 1.841 -20.001 1.00 94.56 85 LYS A N 1
ATOM 700 C CA . LYS A 1 85 ? 2.241 1.337 -21.263 1.00 94.56 85 LYS A CA 1
ATOM 701 C C . LYS A 1 85 ? 2.212 -0.188 -21.328 1.00 94.56 85 LYS A C 1
ATOM 703 O O . LYS A 1 85 ? 1.846 -0.712 -22.373 1.00 94.56 85 LYS A O 1
ATOM 708 N N . ALA A 1 86 ? 2.540 -0.894 -20.243 1.00 95.44 86 ALA A N 1
ATOM 709 C CA . ALA A 1 86 ? 2.489 -2.357 -20.195 1.00 95.44 86 ALA A CA 1
ATOM 710 C C . ALA A 1 86 ? 1.092 -2.880 -20.553 1.00 95.44 86 ALA A C 1
ATOM 712 O O . ALA A 1 86 ? 0.940 -3.746 -21.417 1.00 95.44 86 ALA A O 1
ATOM 713 N N . LYS A 1 87 ? 0.063 -2.264 -19.965 1.00 95.44 87 LYS A N 1
ATOM 714 C CA . LYS A 1 87 ? -1.336 -2.579 -20.253 1.00 95.44 87 LYS A CA 1
ATOM 715 C C . LYS A 1 87 ? -1.711 -2.293 -21.702 1.00 95.44 87 LYS A C 1
ATOM 717 O O . LYS A 1 87 ? -2.338 -3.127 -22.346 1.00 95.44 87 LYS A O 1
ATOM 722 N N . TYR A 1 88 ? -1.334 -1.125 -22.222 1.00 95.19 88 TYR A N 1
ATOM 723 C CA . TYR A 1 88 ? -1.731 -0.700 -23.566 1.00 95.19 88 TYR A CA 1
ATOM 724 C C . TYR A 1 88 ? -0.973 -1.432 -24.687 1.00 95.19 88 TYR A C 1
ATOM 726 O O . TYR A 1 88 ? -1.574 -1.776 -25.700 1.00 95.19 88 TYR A O 1
ATOM 734 N N . TRP A 1 89 ? 0.330 -1.677 -24.525 1.00 95.31 89 TRP A N 1
ATOM 735 C CA . TRP A 1 89 ? 1.175 -2.296 -25.554 1.00 95.31 89 TRP A CA 1
ATOM 736 C C . TRP A 1 89 ? 1.166 -3.821 -25.504 1.00 95.31 89 TRP A C 1
ATOM 738 O O . TRP A 1 89 ? 1.202 -4.454 -26.555 1.00 95.31 89 TRP A O 1
ATOM 748 N N . TYR A 1 90 ? 1.100 -4.404 -24.305 1.00 94.88 90 TYR A N 1
ATOM 749 C CA . TYR A 1 90 ? 1.268 -5.847 -24.110 1.00 94.88 90 TYR A CA 1
ATOM 750 C C . TYR A 1 90 ? 0.056 -6.530 -23.471 1.00 94.88 90 TYR A C 1
ATOM 752 O O . TYR A 1 90 ? 0.054 -7.749 -23.323 1.00 94.88 90 TYR A O 1
ATOM 760 N N . GLY A 1 91 ? -0.980 -5.780 -23.081 1.00 94.50 91 GLY A N 1
ATOM 761 C CA . GLY A 1 91 ? -2.155 -6.343 -22.410 1.00 94.50 91 GLY A CA 1
ATOM 762 C C . GLY A 1 91 ? -1.883 -6.834 -20.983 1.00 94.50 91 GLY A C 1
ATOM 763 O O . GLY A 1 91 ? -2.716 -7.541 -20.422 1.00 94.50 91 GLY A O 1
ATOM 764 N N . VAL A 1 92 ? -0.738 -6.474 -20.393 1.00 95.19 92 VAL A N 1
ATOM 765 C CA . VAL A 1 92 ? -0.349 -6.881 -19.036 1.00 95.19 92 VAL A CA 1
ATOM 766 C C . VAL A 1 92 ? -0.890 -5.869 -18.028 1.00 95.19 92 VAL A C 1
ATOM 768 O O . VAL A 1 92 ? -0.462 -4.716 -18.012 1.00 95.19 92 VAL A O 1
ATOM 771 N N . ASP A 1 93 ? -1.838 -6.293 -17.191 1.00 93.69 93 ASP A N 1
ATOM 772 C CA . ASP A 1 93 ? -2.434 -5.464 -16.137 1.00 93.69 93 ASP A CA 1
ATOM 773 C C . ASP A 1 93 ? -1.859 -5.856 -14.771 1.00 93.69 93 ASP A C 1
ATOM 775 O O . ASP A 1 93 ? -2.114 -6.951 -14.271 1.00 93.69 93 ASP A O 1
ATOM 779 N N . VAL A 1 94 ? -1.072 -4.963 -14.171 1.00 93.44 94 VAL A N 1
ATOM 780 C CA . VAL A 1 94 ? -0.455 -5.176 -12.856 1.00 93.44 94 VAL A CA 1
ATOM 781 C C . VAL A 1 94 ? -1.207 -4.355 -11.816 1.00 93.44 94 VAL A C 1
ATOM 783 O O . VAL A 1 94 ? -1.229 -3.126 -11.872 1.00 93.44 94 VAL A O 1
ATOM 786 N N . SER A 1 95 ? -1.809 -5.025 -10.835 1.00 91.06 95 SER A N 1
ATOM 787 C CA . SER A 1 95 ? -2.652 -4.386 -9.814 1.00 91.06 95 SER A CA 1
ATOM 788 C C . SER A 1 95 ? -1.863 -3.878 -8.593 1.00 91.06 95 SER A C 1
ATOM 790 O O . SER A 1 95 ? -2.334 -3.985 -7.460 1.00 91.06 95 SER A O 1
ATOM 792 N N . VAL A 1 96 ? -0.690 -3.281 -8.806 1.00 96.81 96 VAL A N 1
ATOM 793 C CA . VAL A 1 96 ? 0.135 -2.711 -7.728 1.00 96.81 96 VAL A CA 1
ATOM 794 C C . VAL A 1 96 ? -0.319 -1.287 -7.366 1.00 96.81 96 VAL A C 1
ATOM 796 O O . VAL A 1 96 ? -0.761 -0.505 -8.216 1.00 96.81 96 VAL A O 1
ATOM 799 N N . GLY A 1 97 ? -0.271 -0.936 -6.082 1.00 96.94 97 GLY A N 1
ATOM 800 C CA . GLY A 1 97 ? -0.379 0.441 -5.602 1.00 96.94 97 GLY A CA 1
ATOM 801 C C . GLY A 1 97 ? 0.993 1.091 -5.499 1.00 96.94 97 GLY A C 1
ATOM 802 O O . GLY A 1 97 ? 1.884 0.515 -4.896 1.00 96.94 97 GLY A O 1
ATOM 803 N N . VAL A 1 98 ? 1.166 2.278 -6.078 1.00 97.31 98 VAL A N 1
ATOM 804 C CA . VAL A 1 98 ? 2.437 3.015 -6.041 1.00 97.31 98 VAL A CA 1
ATOM 805 C C . VAL A 1 98 ? 2.286 4.213 -5.109 1.00 97.31 98 VAL A C 1
ATOM 807 O O . VAL A 1 98 ? 1.368 5.014 -5.285 1.00 97.31 98 VAL A O 1
ATOM 810 N N . TYR A 1 99 ? 3.177 4.325 -4.127 1.00 97.94 99 TYR A N 1
ATOM 811 C CA . TYR A 1 99 ? 3.164 5.363 -3.098 1.00 97.94 99 TYR A CA 1
ATOM 812 C C . TYR A 1 99 ? 4.514 6.078 -3.068 1.00 97.94 99 TYR A C 1
ATOM 814 O O . TYR A 1 99 ? 5.560 5.435 -3.058 1.00 97.94 99 TYR A O 1
ATOM 822 N N . ALA A 1 100 ? 4.489 7.406 -3.056 1.00 96.88 100 ALA A N 1
ATOM 823 C CA . ALA A 1 100 ? 5.677 8.250 -3.028 1.00 96.88 100 ALA A CA 1
ATOM 824 C C . ALA A 1 100 ? 5.892 8.808 -1.617 1.00 96.88 100 ALA A C 1
ATOM 826 O O . ALA A 1 100 ? 4.970 9.394 -1.053 1.00 96.88 100 ALA A O 1
ATOM 827 N N . ILE A 1 101 ? 7.098 8.643 -1.072 1.00 96.31 101 ILE A N 1
ATOM 828 C CA . ILE A 1 101 ? 7.496 9.132 0.248 1.00 96.31 101 ILE A CA 1
ATOM 829 C C . ILE A 1 101 ? 8.777 9.954 0.141 1.00 96.31 101 ILE A C 1
ATOM 831 O O . ILE A 1 101 ? 9.796 9.487 -0.370 1.00 96.31 101 ILE A O 1
ATOM 835 N N . ASP A 1 102 ? 8.719 11.179 0.652 1.00 94.06 102 ASP A N 1
ATOM 836 C CA . ASP A 1 102 ? 9.881 12.036 0.839 1.00 94.06 102 ASP A CA 1
ATOM 837 C C . ASP A 1 102 ? 10.733 11.486 1.986 1.00 94.06 102 ASP A C 1
ATOM 839 O O . ASP A 1 102 ? 10.249 11.310 3.110 1.00 94.06 102 ASP A O 1
ATOM 843 N N . GLU A 1 103 ? 12.009 11.222 1.706 1.00 91.88 103 GLU A N 1
ATOM 844 C CA . GLU A 1 103 ? 12.958 10.682 2.684 1.00 91.88 103 GLU A CA 1
ATOM 845 C C . GLU A 1 103 ? 13.029 11.527 3.973 1.00 91.88 103 GLU A C 1
ATOM 847 O O . GLU A 1 103 ? 13.188 10.984 5.067 1.00 91.88 103 GLU A O 1
ATOM 852 N N . SER A 1 104 ? 12.829 12.846 3.882 1.00 91.75 104 SER A N 1
ATOM 853 C CA . SER A 1 104 ? 12.846 13.749 5.040 1.00 91.75 104 SER A CA 1
ATOM 854 C C . SER A 1 104 ? 11.640 13.603 5.979 1.00 91.75 104 SER A C 1
ATOM 856 O O . SER A 1 104 ? 11.700 14.046 7.128 1.00 91.75 104 SER A O 1
ATOM 858 N N . LEU A 1 105 ? 10.549 12.980 5.521 1.00 93.06 105 LEU A N 1
ATOM 859 C CA . LEU A 1 105 ? 9.283 12.827 6.251 1.00 93.06 105 LEU A CA 1
ATOM 860 C C . LEU A 1 105 ? 8.853 11.358 6.372 1.00 93.06 105 LEU A C 1
ATOM 862 O O . LEU A 1 105 ? 7.666 11.064 6.542 1.00 93.06 105 LEU A O 1
ATOM 866 N N . ILE A 1 106 ? 9.827 10.447 6.314 1.00 94.56 106 ILE A N 1
ATOM 867 C CA . ILE A 1 106 ? 9.612 9.009 6.157 1.00 94.56 106 ILE A CA 1
ATOM 868 C C . ILE A 1 106 ? 8.641 8.410 7.175 1.00 94.56 106 ILE A C 1
ATOM 870 O O . ILE A 1 106 ? 7.758 7.654 6.792 1.00 94.56 106 ILE A O 1
ATOM 874 N N . GLU A 1 107 ? 8.745 8.780 8.453 1.00 94.12 107 GLU A N 1
ATOM 875 C CA . GLU A 1 107 ? 7.918 8.182 9.506 1.00 94.12 107 GLU A CA 1
ATOM 876 C C . GLU A 1 107 ? 6.428 8.482 9.307 1.00 94.12 107 GLU A C 1
ATOM 878 O O . GLU A 1 107 ? 5.595 7.578 9.348 1.00 94.12 107 GLU A O 1
ATOM 883 N N . LYS A 1 108 ? 6.099 9.752 9.048 1.00 93.69 108 LYS A N 1
ATOM 884 C CA . LYS A 1 108 ? 4.713 10.216 8.903 1.00 93.69 108 LYS A CA 1
ATOM 885 C C . LYS A 1 108 ? 4.110 9.766 7.581 1.00 93.69 108 LYS A C 1
ATOM 887 O O . LYS A 1 108 ? 2.994 9.259 7.545 1.00 93.69 108 LYS A O 1
ATOM 892 N N . GLN A 1 109 ? 4.862 9.919 6.493 1.00 95.88 109 GLN A N 1
ATOM 893 C CA . GLN A 1 109 ? 4.368 9.560 5.168 1.00 95.88 109 GLN A CA 1
ATOM 894 C C . GLN A 1 109 ? 4.278 8.043 4.974 1.00 95.88 109 GLN A C 1
ATOM 896 O O . GLN A 1 109 ? 3.409 7.588 4.235 1.00 95.88 109 GLN A O 1
ATOM 901 N N . LEU A 1 110 ? 5.105 7.242 5.660 1.00 96.06 110 LEU A N 1
ATOM 902 C CA . LE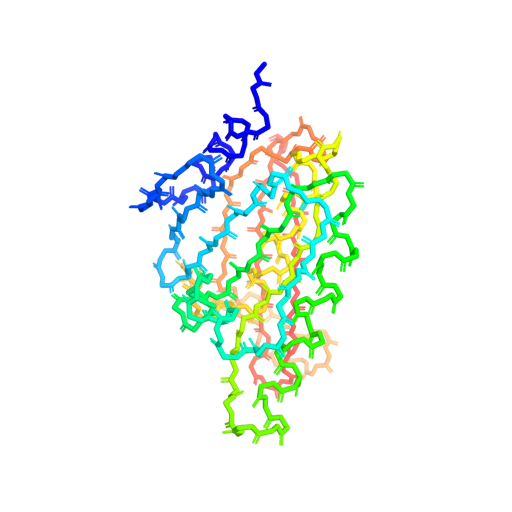U A 1 110 ? 4.955 5.785 5.640 1.00 96.06 110 LEU A CA 1
ATOM 903 C C . LEU A 1 110 ? 3.682 5.350 6.361 1.00 96.06 110 LEU A C 1
ATOM 905 O O . LEU A 1 110 ? 2.967 4.496 5.845 1.00 96.06 110 LEU A O 1
ATOM 909 N N . GLU A 1 111 ? 3.363 5.953 7.508 1.00 94.69 111 GLU A N 1
ATOM 910 C CA . GLU A 1 111 ? 2.102 5.699 8.212 1.00 94.69 111 GLU A CA 1
ATOM 911 C C . GLU A 1 111 ? 0.890 5.987 7.310 1.00 94.69 111 GLU A C 1
ATOM 913 O O . GLU A 1 111 ? 0.011 5.134 7.164 1.00 94.69 111 GLU A O 1
ATOM 918 N N . GLU A 1 112 ? 0.881 7.143 6.640 1.00 93.81 112 GLU A N 1
ATOM 919 C CA . GLU A 1 112 ? -0.179 7.528 5.702 1.00 93.81 112 GLU A CA 1
ATOM 920 C C . GLU A 1 112 ? -0.258 6.588 4.488 1.00 93.81 112 GLU A C 1
ATOM 922 O O . GLU A 1 112 ? -1.349 6.143 4.115 1.00 93.81 112 GLU A O 1
ATOM 927 N N . ALA A 1 113 ? 0.886 6.242 3.888 1.00 96.12 113 ALA A N 1
ATOM 928 C CA . ALA A 1 113 ? 0.954 5.335 2.746 1.00 96.12 113 ALA A CA 1
ATOM 929 C C . ALA A 1 113 ? 0.433 3.934 3.097 1.00 96.12 113 ALA A C 1
ATOM 931 O O . ALA A 1 113 ? -0.339 3.359 2.326 1.00 96.12 113 ALA A O 1
ATOM 932 N N . LEU A 1 114 ? 0.795 3.406 4.272 1.00 95.94 114 LEU A N 1
ATOM 933 C CA . LEU A 1 114 ? 0.282 2.130 4.774 1.00 95.94 114 LEU A CA 1
ATOM 934 C C . LEU A 1 114 ? -1.233 2.182 4.982 1.00 95.94 114 LEU A C 1
ATOM 936 O O . LEU A 1 114 ? -1.931 1.287 4.511 1.00 95.94 114 LEU A O 1
ATOM 940 N N . GLY A 1 115 ? -1.759 3.248 5.594 1.00 94.50 115 GLY A N 1
ATOM 941 C CA . GLY A 1 115 ? -3.205 3.423 5.764 1.00 94.50 115 GLY A CA 1
ATOM 942 C C . GLY A 1 115 ? -3.951 3.423 4.423 1.00 94.50 115 GLY A C 1
ATOM 943 O O . GLY A 1 115 ? -4.936 2.704 4.243 1.00 94.50 115 GLY A O 1
ATOM 944 N N . LEU A 1 116 ? -3.448 4.160 3.425 1.00 95.50 116 LEU A N 1
ATOM 945 C CA . LEU A 1 116 ? -4.019 4.166 2.072 1.00 95.50 116 LEU A CA 1
ATOM 946 C C . LEU A 1 116 ? -3.926 2.795 1.386 1.00 95.50 116 LEU A C 1
ATOM 948 O O . LEU A 1 116 ? -4.873 2.375 0.710 1.00 95.50 116 LEU A O 1
ATOM 952 N N . ALA A 1 117 ? -2.808 2.089 1.552 1.00 96.62 117 ALA A N 1
ATOM 953 C CA . ALA A 1 117 ? -2.625 0.744 1.022 1.00 96.62 117 ALA A CA 1
ATOM 954 C C . ALA A 1 117 ? -3.595 -0.255 1.659 1.00 96.62 117 ALA A C 1
ATOM 956 O O . ALA A 1 117 ? -4.254 -1.009 0.943 1.00 96.62 117 ALA A O 1
ATOM 957 N N . PHE A 1 118 ? -3.780 -0.199 2.975 1.00 96.06 118 PHE A N 1
ATOM 958 C CA . PHE A 1 118 ? -4.705 -1.065 3.700 1.00 96.06 118 PHE A CA 1
ATOM 959 C C . PHE A 1 118 ? -6.158 -0.820 3.302 1.00 96.06 118 PHE A C 1
ATOM 961 O O . PHE A 1 118 ? -6.915 -1.771 3.120 1.00 96.06 118 PHE A O 1
ATOM 968 N N . ILE A 1 119 ? -6.559 0.432 3.061 1.00 95.31 119 ILE A N 1
ATOM 969 C CA . ILE A 1 119 ? -7.893 0.731 2.517 1.00 95.31 119 ILE A CA 1
ATOM 970 C C . ILE A 1 119 ? -8.061 0.093 1.134 1.00 95.31 119 ILE A C 1
ATOM 972 O O . ILE A 1 119 ? -9.102 -0.508 0.841 1.00 95.31 119 ILE A O 1
ATOM 976 N N . ARG A 1 120 ? -7.058 0.227 0.258 1.00 95.12 120 ARG A N 1
ATOM 977 C CA . ARG A 1 120 ? -7.111 -0.310 -1.107 1.00 95.12 120 ARG A CA 1
ATOM 978 C C . ARG A 1 120 ? -7.191 -1.836 -1.103 1.00 95.12 120 ARG A C 1
ATOM 980 O O . ARG A 1 120 ? -8.096 -2.375 -1.737 1.00 95.12 120 ARG A O 1
ATOM 987 N N . PHE A 1 121 ? -6.322 -2.494 -0.340 1.00 95.69 121 PHE A N 1
ATOM 988 C CA . PHE A 1 121 ? -6.141 -3.949 -0.291 1.00 95.69 121 PHE A CA 1
ATOM 989 C C . PHE A 1 121 ? -6.737 -4.594 0.966 1.00 95.69 121 PHE A C 1
ATOM 991 O O . PHE A 1 121 ? -6.231 -5.595 1.465 1.00 95.69 121 PHE A O 1
ATOM 998 N N . ILE A 1 122 ? -7.838 -4.034 1.465 1.00 94.81 122 ILE A N 1
ATOM 999 C CA . ILE A 1 122 ? -8.483 -4.442 2.719 1.00 94.81 122 ILE A CA 1
ATOM 1000 C C . ILE A 1 122 ? -8.746 -5.945 2.841 1.00 94.81 122 ILE A C 1
ATOM 1002 O O . ILE A 1 122 ? -8.551 -6.504 3.912 1.00 94.81 122 ILE A O 1
ATOM 1006 N N . ASP A 1 123 ? -9.140 -6.615 1.758 1.00 93.31 123 ASP A N 1
ATOM 1007 C CA . ASP A 1 123 ? -9.438 -8.048 1.790 1.00 93.31 123 ASP A CA 1
ATOM 1008 C C . ASP A 1 123 ? -8.186 -8.896 2.077 1.00 93.31 123 ASP A C 1
ATOM 1010 O O . ASP A 1 123 ? -8.316 -9.992 2.610 1.00 93.31 123 ASP A O 1
ATOM 1014 N N . LYS A 1 124 ? -6.983 -8.371 1.794 1.00 95.94 124 LYS A N 1
ATOM 1015 C CA . LYS A 1 124 ? -5.692 -9.027 2.061 1.00 95.94 124 LYS A CA 1
ATOM 1016 C C . LYS A 1 124 ? -5.113 -8.725 3.443 1.00 95.94 124 LYS A C 1
ATOM 1018 O O . LYS A 1 124 ? -4.328 -9.513 3.956 1.00 95.94 124 LYS A O 1
ATOM 1023 N N . VAL A 1 125 ? -5.487 -7.589 4.036 1.00 95.50 125 VAL A N 1
ATOM 1024 C CA . VAL A 1 125 ? -5.022 -7.160 5.373 1.00 95.50 125 VAL A CA 1
ATOM 1025 C C . VAL A 1 125 ? -6.067 -7.386 6.462 1.00 95.50 125 VAL A C 1
ATOM 1027 O O . VAL A 1 125 ? -5.862 -7.029 7.617 1.00 95.50 125 VAL A O 1
ATOM 1030 N N . SER A 1 126 ? -7.231 -7.928 6.116 1.00 94.00 126 SER A N 1
ATOM 1031 C CA . SER A 1 126 ? -8.328 -8.060 7.063 1.00 94.00 126 SER A CA 1
ATOM 1032 C C . SER A 1 126 ? -7.979 -9.041 8.184 1.00 94.00 126 SER A C 1
ATOM 1034 O O . SER A 1 126 ? -7.667 -10.199 7.927 1.00 94.00 126 SER A O 1
ATOM 1036 N N . ASN A 1 127 ? -8.090 -8.590 9.433 1.00 94.44 127 ASN A N 1
ATOM 1037 C CA . ASN A 1 127 ? -7.793 -9.393 10.625 1.00 94.44 127 ASN A CA 1
ATOM 1038 C C . ASN A 1 127 ? -9.017 -9.616 11.533 1.00 94.44 127 ASN A C 1
ATOM 1040 O O . ASN A 1 127 ? -8.932 -10.291 12.557 1.00 94.44 127 ASN A O 1
ATOM 1044 N N . ILE A 1 128 ? -10.168 -9.058 11.157 1.00 95.44 128 ILE A N 1
ATOM 1045 C CA . ILE A 1 128 ? -11.436 -9.168 11.877 1.00 95.44 128 ILE A CA 1
ATOM 1046 C C . ILE A 1 128 ? -12.606 -9.083 10.887 1.00 95.44 128 ILE A C 1
ATOM 1048 O O . ILE A 1 128 ? -12.480 -8.506 9.812 1.00 95.44 128 ILE A O 1
ATOM 1052 N N . ASP A 1 129 ? -13.761 -9.649 11.242 1.00 95.12 129 ASP A N 1
ATOM 1053 C CA . ASP A 1 129 ? -15.022 -9.435 10.524 1.00 95.12 129 ASP A CA 1
ATOM 1054 C C . ASP A 1 129 ? -16.176 -9.338 11.517 1.00 95.12 129 ASP A C 1
ATOM 1056 O O . ASP A 1 129 ? -16.753 -10.341 11.941 1.00 95.12 129 ASP A O 1
ATOM 1060 N N . THR A 1 130 ? -16.509 -8.115 11.916 1.00 95.50 130 THR A N 1
ATOM 1061 C CA . THR A 1 130 ? -17.628 -7.871 12.833 1.00 95.50 130 THR A CA 1
ATOM 1062 C C . THR A 1 130 ? -18.505 -6.729 12.343 1.00 95.50 130 THR A C 1
ATOM 1064 O O . THR A 1 130 ? -18.051 -5.812 11.662 1.00 95.50 130 THR A O 1
ATOM 1067 N N . CYS A 1 131 ? -19.799 -6.784 12.657 1.00 93.56 131 CYS A N 1
ATOM 1068 C CA . CYS A 1 131 ? -20.708 -5.679 12.367 1.00 93.56 131 CYS A CA 1
ATOM 1069 C C . CYS A 1 131 ? -20.393 -4.494 13.292 1.00 93.56 131 CYS A C 1
ATOM 1071 O O . CYS A 1 131 ? -20.276 -4.672 14.503 1.00 93.56 131 CYS A O 1
ATOM 1073 N N . ASN A 1 132 ? -20.270 -3.294 12.729 1.00 94.12 132 ASN A N 1
ATOM 1074 C CA . ASN A 1 132 ? -19.901 -2.074 13.437 1.00 94.12 132 ASN A CA 1
ATOM 1075 C C . ASN A 1 132 ? -20.783 -0.902 12.979 1.00 94.12 132 ASN A C 1
ATOM 1077 O O . ASN A 1 132 ? -20.358 -0.004 12.259 1.00 94.12 132 ASN A O 1
ATOM 1081 N N . GLY A 1 133 ? -22.054 -0.941 13.377 1.00 93.19 133 GLY A N 1
ATOM 1082 C CA . GLY A 1 133 ? -23.014 0.118 13.076 1.00 93.19 133 GLY A CA 1
ATOM 1083 C C . GLY A 1 133 ? -23.523 0.118 11.632 1.00 93.19 133 GLY A C 1
ATOM 1084 O O . GLY A 1 133 ? -23.550 -0.910 10.947 1.00 93.19 133 GLY A O 1
ATOM 1085 N N . VAL A 1 134 ? -23.991 1.287 11.193 1.00 95.81 134 VAL A N 1
ATOM 1086 C CA . VAL A 1 134 ? -24.664 1.488 9.903 1.00 95.81 134 VAL A CA 1
ATOM 1087 C C . VAL A 1 134 ? -23.839 2.374 8.976 1.00 95.81 134 VAL A C 1
ATOM 1089 O O . VAL A 1 134 ? -23.171 3.312 9.405 1.00 95.81 134 VAL A O 1
ATOM 1092 N N . CYS A 1 135 ? -23.899 2.081 7.682 1.00 95.88 135 CYS A N 1
ATOM 1093 C CA . CYS A 1 135 ? -23.247 2.865 6.649 1.00 95.88 135 CYS A CA 1
ATOM 1094 C C . CYS A 1 135 ? -23.893 4.257 6.549 1.00 95.88 135 CYS A C 1
ATOM 1096 O O . CYS A 1 135 ? -25.106 4.334 6.347 1.00 95.88 135 CYS A O 1
ATOM 1098 N N . PRO A 1 136 ? -23.114 5.354 6.584 1.00 95.06 136 PRO A N 1
ATOM 1099 C CA . PRO A 1 136 ? -23.666 6.706 6.485 1.00 95.06 136 PRO A CA 1
ATOM 1100 C C . PRO A 1 136 ? -24.267 7.021 5.105 1.00 95.06 136 PRO A C 1
ATOM 1102 O O . PRO A 1 136 ? -25.025 7.976 4.981 1.00 95.06 136 PRO A O 1
ATOM 1105 N N . GLN A 1 137 ? -23.940 6.239 4.067 1.00 96.12 137 GLN A N 1
ATOM 1106 C CA . GLN A 1 137 ? -24.421 6.473 2.702 1.00 96.12 137 GLN A CA 1
ATOM 1107 C C . GLN A 1 137 ? -25.701 5.698 2.363 1.00 96.12 137 GLN A C 1
ATOM 1109 O O . GLN A 1 137 ? -26.578 6.240 1.699 1.00 96.12 137 GLN A O 1
ATOM 1114 N N . CYS A 1 138 ? -25.810 4.427 2.765 1.00 96.88 138 CYS A N 1
ATOM 1115 C CA . CYS A 1 138 ? -26.940 3.568 2.381 1.00 96.88 138 CYS A CA 1
ATOM 1116 C C . CYS A 1 138 ? -27.663 2.906 3.561 1.00 96.88 138 CYS A C 1
ATOM 1118 O O . CYS A 1 138 ? -28.562 2.100 3.338 1.00 96.88 138 CYS A O 1
ATOM 1120 N N . PHE A 1 139 ? -27.262 3.210 4.800 1.00 95.75 139 PHE A N 1
ATOM 1121 C CA . PHE A 1 139 ? -27.837 2.691 6.049 1.00 95.75 139 PHE A CA 1
ATOM 1122 C C . PHE A 1 139 ? -27.774 1.163 6.246 1.00 95.75 139 PHE A C 1
ATOM 1124 O O . PHE A 1 139 ? -28.221 0.661 7.274 1.00 95.75 139 PHE A O 1
ATOM 1131 N N . ASN A 1 140 ? -27.159 0.418 5.320 1.00 96.25 140 ASN A N 1
ATOM 1132 C CA . ASN A 1 140 ? -26.858 -1.008 5.486 1.00 96.25 140 ASN A CA 1
ATOM 1133 C C . ASN A 1 140 ? -25.742 -1.246 6.514 1.00 96.25 140 ASN A C 1
ATOM 1135 O O . ASN A 1 140 ? -25.054 -0.315 6.928 1.00 96.25 140 ASN A O 1
ATOM 1139 N N . SER A 1 141 ? -25.523 -2.506 6.902 1.00 95.75 141 SER A N 1
ATOM 1140 C CA . SER A 1 141 ? -24.491 -2.868 7.880 1.00 95.75 141 SER A CA 1
ATOM 1141 C C . SER A 1 141 ? -23.092 -2.449 7.430 1.00 95.75 141 SER A C 1
ATOM 1143 O O . SER A 1 141 ? -22.671 -2.763 6.310 1.00 95.75 141 SER A O 1
ATOM 1145 N N . LEU A 1 142 ? -22.357 -1.810 8.333 1.00 96.31 142 LEU A N 1
ATOM 1146 C CA . LEU A 1 142 ? -20.937 -1.532 8.182 1.00 96.31 142 LEU A CA 1
ATOM 1147 C C . LEU A 1 142 ? -20.138 -2.654 8.866 1.00 96.31 142 LEU A C 1
ATOM 1149 O O . LEU A 1 142 ? -20.498 -3.104 9.952 1.00 96.31 142 LEU A O 1
ATOM 1153 N N . ARG A 1 143 ? -19.080 -3.148 8.225 1.00 96.69 143 ARG A N 1
ATOM 1154 C CA . ARG A 1 143 ? -18.235 -4.237 8.730 1.00 96.69 143 ARG A CA 1
ATOM 1155 C C . ARG A 1 143 ? -16.869 -3.701 9.126 1.00 96.69 143 ARG A C 1
ATOM 1157 O O . ARG A 1 143 ? -16.196 -3.104 8.295 1.00 96.69 143 ARG A O 1
ATOM 1164 N N . LEU A 1 144 ? -16.447 -3.938 10.362 1.00 96.94 144 LEU A N 1
ATOM 1165 C CA . LEU A 1 144 ? -15.064 -3.756 10.789 1.00 96.94 144 LEU A CA 1
ATOM 1166 C C . LEU A 1 144 ? -14.227 -4.892 10.219 1.00 96.94 144 LEU A C 1
ATOM 1168 O O . LEU A 1 144 ? -14.510 -6.057 10.495 1.00 96.94 144 LEU A O 1
ATOM 1172 N N . ARG A 1 145 ? -13.237 -4.525 9.403 1.00 96.75 145 ARG A N 1
ATOM 1173 C CA . ARG A 1 145 ? -12.389 -5.461 8.658 1.00 96.75 145 ARG A CA 1
ATOM 1174 C C . ARG A 1 145 ? -10.941 -5.464 9.118 1.00 96.75 145 ARG A C 1
ATOM 1176 O O . ARG A 1 145 ? -10.257 -6.471 8.962 1.00 96.75 145 ARG A O 1
ATOM 1183 N N . TYR A 1 146 ? -10.489 -4.360 9.691 1.00 96.88 146 TYR A N 1
ATOM 1184 C CA . TYR A 1 146 ? -9.135 -4.213 10.198 1.00 96.88 146 TYR A CA 1
ATOM 1185 C C . TYR A 1 146 ? -9.158 -3.421 11.497 1.00 96.88 146 TYR A C 1
ATOM 1187 O O . TYR A 1 146 ? -9.878 -2.422 11.593 1.00 96.88 146 TYR A O 1
ATOM 1195 N N . ILE A 1 147 ? -8.371 -3.867 12.471 1.00 96.19 147 ILE A N 1
ATOM 1196 C CA . ILE A 1 147 ? -8.088 -3.144 13.707 1.00 96.19 147 ILE A CA 1
ATOM 1197 C C . ILE A 1 147 ? -6.629 -3.358 14.109 1.00 96.19 147 ILE A C 1
ATOM 1199 O O . ILE A 1 147 ? -6.153 -4.491 14.119 1.00 96.19 147 ILE A O 1
ATOM 1203 N N . HIS A 1 148 ? -5.919 -2.289 14.458 1.00 95.56 148 HIS A N 1
ATOM 1204 C CA . HIS A 1 148 ? -4.537 -2.385 14.924 1.00 95.56 148 HIS A CA 1
ATOM 1205 C C . HIS A 1 148 ? -4.189 -1.261 15.894 1.00 95.56 148 HIS A C 1
ATOM 1207 O O . HIS A 1 148 ? -4.506 -0.094 15.653 1.00 95.56 148 HIS A O 1
ATOM 1213 N N . LYS A 1 149 ? -3.493 -1.603 16.979 1.00 95.38 149 LYS A N 1
ATOM 1214 C CA . LYS A 1 149 ? -3.006 -0.639 17.966 1.00 95.38 149 LYS A CA 1
ATOM 1215 C C . LYS A 1 149 ? -1.529 -0.355 17.717 1.00 95.38 149 LYS A C 1
ATOM 1217 O O . LYS A 1 149 ? -0.733 -1.281 17.705 1.00 95.38 149 LYS A O 1
ATOM 1222 N N . HIS A 1 150 ? -1.157 0.912 17.562 1.00 92.94 150 HIS A N 1
ATOM 1223 C CA . HIS A 1 150 ? 0.240 1.309 17.354 1.00 92.94 150 HIS A CA 1
ATOM 1224 C C . HIS A 1 150 ? 0.524 2.725 17.861 1.00 92.94 150 HIS A C 1
ATOM 1226 O O . HIS A 1 150 ? -0.380 3.426 18.310 1.00 92.94 150 HIS A O 1
ATOM 1232 N N . VAL A 1 151 ? 1.790 3.142 17.817 1.00 92.94 151 VAL A N 1
ATOM 1233 C CA . VAL A 1 151 ? 2.184 4.535 18.064 1.00 92.94 151 VAL A CA 1
ATOM 1234 C C . VAL A 1 151 ? 2.112 5.294 16.742 1.00 92.94 151 VAL A C 1
ATOM 1236 O O . VAL A 1 151 ? 2.857 4.974 15.818 1.00 92.94 151 VAL A O 1
ATOM 1239 N N . SER A 1 152 ? 1.238 6.297 16.653 1.00 92.81 152 SER A N 1
ATOM 1240 C CA . SER A 1 152 ? 1.182 7.180 15.485 1.00 92.81 152 SER A CA 1
ATOM 1241 C C . SER A 1 152 ? 2.374 8.132 15.511 1.00 92.81 152 SER A C 1
ATOM 1243 O O . SER A 1 152 ? 2.607 8.837 16.494 1.00 92.81 152 SER A O 1
ATOM 1245 N N . ARG A 1 153 ? 3.124 8.176 14.415 1.00 90.88 153 ARG A N 1
ATOM 1246 C CA . ARG A 1 153 ? 4.241 9.098 14.178 1.00 9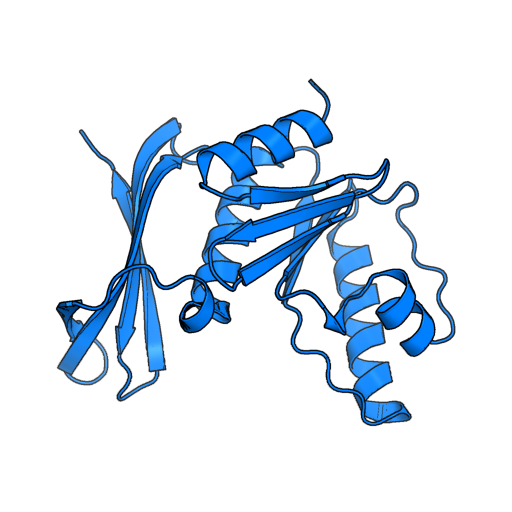0.88 153 ARG A CA 1
ATOM 1247 C C . ARG A 1 153 ? 3.743 10.489 13.814 1.00 90.88 153 ARG A C 1
ATOM 1249 O O . ARG A 1 153 ? 4.403 11.485 14.118 1.00 90.88 153 ARG A O 1
ATOM 1256 N N . SER A 1 154 ? 2.554 10.575 13.227 1.00 88.81 154 SER A N 1
ATOM 1257 C CA . SER A 1 154 ? 1.892 11.851 12.957 1.00 88.81 154 SER A CA 1
ATOM 1258 C C . SER A 1 154 ? 1.349 12.515 14.227 1.00 88.81 154 SER A C 1
ATOM 1260 O O . SER A 1 154 ? 1.514 13.727 14.381 1.00 88.81 154 SER A O 1
ATOM 1262 N N . LEU A 1 155 ? 0.758 11.743 15.148 1.00 89.69 155 LEU A N 1
ATOM 1263 C CA . LEU A 1 155 ? 0.139 12.266 16.378 1.00 89.69 155 LEU A CA 1
ATOM 1264 C C . LEU A 1 155 ? 1.035 12.178 17.626 1.00 89.69 155 LEU A C 1
ATOM 1266 O O . LEU A 1 155 ? 0.788 12.880 18.603 1.00 89.69 155 LEU A O 1
ATOM 1270 N N . GLY A 1 156 ? 2.077 11.345 17.610 1.00 91.50 156 GLY A N 1
ATOM 1271 C CA . GLY A 1 156 ? 3.014 11.176 18.725 1.00 91.50 156 GLY A CA 1
ATOM 1272 C C . GLY A 1 156 ? 2.447 10.420 19.933 1.00 91.50 156 GLY A C 1
ATOM 1273 O O . GLY A 1 156 ? 3.027 10.483 21.015 1.00 91.50 156 GLY A O 1
ATOM 1274 N N . CYS A 1 157 ? 1.322 9.719 19.778 1.00 93.75 157 CYS A N 1
ATOM 1275 C CA . CYS A 1 157 ? 0.635 8.994 20.848 1.00 93.75 157 CYS A CA 1
ATOM 1276 C C . CYS A 1 157 ? 0.174 7.601 20.390 1.00 93.75 157 CYS A C 1
ATOM 1278 O O . CYS A 1 157 ? 0.272 7.249 19.211 1.00 93.75 157 CYS A O 1
ATOM 1280 N N . GLN A 1 158 ? -0.306 6.782 21.333 1.00 95.25 158 GLN A N 1
ATOM 1281 C CA . GLN A 1 158 ? -0.917 5.500 20.989 1.00 95.25 158 GLN A CA 1
ATOM 1282 C C . GLN A 1 158 ? -2.286 5.715 20.346 1.00 95.25 158 GLN A C 1
ATOM 1284 O O . GLN A 1 158 ? -3.108 6.482 20.846 1.00 95.25 158 GLN A O 1
ATOM 1289 N N . VAL A 1 159 ? -2.535 4.990 19.261 1.00 96.00 159 VAL A N 1
ATOM 1290 C CA . VAL A 1 159 ? -3.784 5.036 18.507 1.00 96.00 159 VAL A CA 1
ATOM 1291 C C . VAL A 1 159 ? -4.316 3.635 18.227 1.00 96.00 159 VAL A C 1
ATOM 1293 O O . VAL A 1 159 ? -3.561 2.659 18.185 1.00 96.00 159 VAL A O 1
ATOM 1296 N N . ILE A 1 160 ? -5.624 3.548 18.005 1.00 96.69 160 ILE A N 1
ATOM 1297 C CA . ILE A 1 160 ? -6.292 2.414 17.373 1.00 96.69 160 ILE A CA 1
ATOM 1298 C C . ILE A 1 160 ? -6.682 2.845 15.964 1.00 96.69 160 ILE A C 1
ATOM 1300 O O . ILE A 1 160 ? -7.484 3.756 15.769 1.00 96.69 160 ILE A O 1
ATOM 1304 N N . GLU A 1 161 ? -6.115 2.171 14.976 1.00 95.94 161 GLU A N 1
ATOM 1305 C CA . GLU A 1 161 ? -6.499 2.306 13.579 1.00 95.94 161 GLU A CA 1
ATOM 1306 C C . GLU A 1 161 ? -7.542 1.249 13.242 1.00 95.94 161 GLU A C 1
ATOM 1308 O O . GLU A 1 161 ? -7.403 0.080 13.606 1.00 95.94 161 GLU A O 1
ATOM 1313 N N . THR A 1 162 ? -8.593 1.661 12.544 1.00 96.88 162 THR A N 1
ATOM 1314 C CA . THR A 1 162 ? -9.695 0.798 12.127 1.00 96.88 162 THR A CA 1
ATOM 1315 C C . THR A 1 162 ? -10.088 1.080 10.687 1.00 96.88 162 THR A C 1
ATOM 1317 O O . THR A 1 162 ? -10.139 2.236 10.258 1.00 96.88 162 THR A O 1
ATOM 1320 N N . ILE A 1 163 ? -10.411 0.023 9.939 1.00 96.81 163 ILE A N 1
ATOM 1321 C CA . ILE A 1 163 ? -10.994 0.146 8.599 1.00 96.81 163 ILE A CA 1
ATOM 1322 C C . ILE A 1 163 ? -12.344 -0.561 8.576 1.00 96.81 163 ILE A C 1
ATOM 1324 O O . ILE A 1 163 ? -12.471 -1.748 8.895 1.00 96.81 163 ILE A O 1
ATOM 1328 N N . LEU A 1 164 ? -13.355 0.206 8.187 1.00 96.62 164 LEU A N 1
ATOM 1329 C CA . LEU A 1 164 ? -14.752 -0.184 8.122 1.00 96.62 164 LEU A CA 1
ATOM 1330 C C . LEU A 1 164 ? -15.220 -0.198 6.662 1.00 96.62 164 LEU A C 1
ATOM 1332 O O . LEU A 1 164 ? -14.890 0.711 5.901 1.00 96.62 164 LEU A O 1
ATOM 1336 N N . ILE A 1 165 ? -16.023 -1.188 6.271 1.00 96.88 165 ILE A N 1
ATOM 1337 C CA . ILE A 1 165 ? -16.508 -1.353 4.895 1.00 96.88 165 ILE A CA 1
ATOM 1338 C C . ILE A 1 165 ? -18.009 -1.586 4.852 1.00 96.88 165 ILE A C 1
ATOM 1340 O O . ILE A 1 165 ? -18.550 -2.411 5.584 1.00 96.88 165 ILE A O 1
ATOM 1344 N N . CYS A 1 166 ? -18.687 -0.902 3.934 1.00 96.50 166 CYS A N 1
ATOM 1345 C CA . CYS A 1 166 ? -20.030 -1.269 3.516 1.00 96.50 166 CYS A CA 1
ATOM 1346 C C . CYS A 1 166 ? -19.974 -2.028 2.189 1.00 96.50 166 CYS A C 1
ATOM 1348 O O . CYS A 1 166 ? -19.764 -1.431 1.135 1.00 96.50 166 CYS A O 1
ATOM 1350 N N . TYR A 1 167 ? -20.225 -3.336 2.223 1.00 94.44 167 TYR A N 1
ATOM 1351 C CA . TYR A 1 167 ? -20.237 -4.164 1.012 1.00 94.44 167 TYR A CA 1
ATOM 1352 C C . TYR A 1 167 ? -21.398 -3.841 0.058 1.00 94.44 167 TYR A C 1
ATOM 1354 O O . TYR A 1 167 ? -21.319 -4.164 -1.121 1.00 94.44 167 TYR A O 1
ATOM 1362 N N . SER A 1 168 ? -22.459 -3.178 0.532 1.00 95.50 168 SER A N 1
ATOM 1363 C CA . SER A 1 168 ? -23.609 -2.816 -0.307 1.00 95.50 168 SER A CA 1
ATOM 1364 C C . SER A 1 168 ? -23.317 -1.662 -1.271 1.00 95.50 168 SER A C 1
ATOM 1366 O O . SER A 1 168 ? -23.808 -1.682 -2.394 1.00 95.50 168 SER A O 1
ATOM 1368 N N . CYS A 1 169 ? -22.559 -0.644 -0.845 1.00 95.75 169 CYS A N 1
ATOM 1369 C CA . CYS A 1 169 ? -22.273 0.545 -1.663 1.00 95.75 169 CYS A CA 1
ATOM 1370 C C . CYS A 1 169 ? -20.777 0.837 -1.857 1.00 95.75 169 CYS A C 1
ATOM 1372 O O . CYS A 1 169 ? -20.433 1.833 -2.486 1.00 95.75 169 CYS A O 1
ATOM 1374 N N . GLY A 1 170 ? -19.885 0.001 -1.318 1.00 93.44 170 GLY A N 1
ATOM 1375 C CA . GLY A 1 170 ? -18.435 0.117 -1.490 1.00 93.44 170 GLY A CA 1
ATOM 1376 C C . GLY A 1 170 ? -17.753 1.187 -0.632 1.00 93.44 170 GLY A C 1
ATOM 1377 O O . GLY A 1 170 ? -16.552 1.400 -0.785 1.00 93.44 170 GLY A O 1
ATOM 1378 N N . VAL A 1 171 ? -18.474 1.852 0.279 1.00 95.19 171 VAL A N 1
ATOM 1379 C CA . VAL A 1 171 ? -17.879 2.833 1.203 1.00 95.19 171 VAL A CA 1
ATOM 1380 C C . VAL A 1 171 ? -16.823 2.163 2.069 1.00 95.19 171 VAL A C 1
ATOM 1382 O O . VAL A 1 171 ? -17.103 1.155 2.720 1.00 95.19 171 VAL A O 1
ATOM 1385 N N . LYS A 1 172 ? -15.641 2.777 2.120 1.00 95.50 172 LYS A N 1
ATOM 1386 C CA . LYS A 1 172 ? -14.559 2.435 3.042 1.00 95.50 172 LYS A CA 1
ATOM 1387 C C . LYS A 1 172 ? -14.310 3.630 3.956 1.00 95.50 172 LYS A C 1
ATOM 1389 O O . LYS A 1 172 ? -14.136 4.743 3.468 1.00 95.50 172 LYS A O 1
ATOM 1394 N N . ILE A 1 173 ? -14.316 3.408 5.265 1.00 95.06 173 ILE A N 1
ATOM 1395 C CA . ILE A 1 173 ? -14.022 4.429 6.272 1.00 95.06 173 ILE A CA 1
ATOM 1396 C C . ILE A 1 173 ? -12.751 4.001 6.987 1.00 95.06 173 ILE A C 1
ATOM 1398 O O . ILE A 1 173 ? -12.706 2.931 7.590 1.00 95.06 173 ILE A O 1
ATOM 1402 N N . HIS A 1 174 ? -11.734 4.848 6.909 1.00 95.19 174 HIS A N 1
ATOM 1403 C CA . HIS A 1 174 ? -10.516 4.720 7.688 1.00 95.19 174 HIS A CA 1
ATOM 1404 C C . HIS A 1 174 ? -10.607 5.659 8.885 1.00 95.19 174 HIS A C 1
ATOM 1406 O O . HIS A 1 174 ? -10.858 6.853 8.721 1.00 95.19 174 HIS A O 1
ATOM 1412 N N . ARG A 1 175 ? -10.466 5.102 10.086 1.00 94.44 175 ARG A N 1
ATOM 1413 C CA . ARG A 1 175 ? -10.632 5.822 11.344 1.00 94.44 175 ARG A CA 1
ATOM 1414 C C . ARG A 1 175 ? -9.442 5.552 12.255 1.00 94.44 175 ARG A C 1
ATOM 1416 O O . ARG A 1 175 ? -9.111 4.395 12.503 1.00 94.44 175 ARG A O 1
ATOM 1423 N N . VAL A 1 176 ? -8.872 6.626 12.792 1.00 94.56 176 VAL A N 1
ATOM 1424 C CA . VAL A 1 176 ? -7.784 6.605 13.775 1.00 94.56 176 VAL A CA 1
ATOM 1425 C C . VAL A 1 176 ? -8.294 7.248 15.063 1.00 94.56 176 VAL A C 1
ATOM 1427 O O . VAL A 1 176 ? -8.759 8.386 15.043 1.00 94.56 176 VAL A O 1
ATOM 1430 N N . GLU A 1 177 ? -8.247 6.509 16.168 1.00 95.75 177 GLU A N 1
ATOM 1431 C CA . GLU A 1 177 ? -8.720 6.936 17.491 1.00 95.75 177 GLU A CA 1
ATOM 1432 C C . GLU A 1 177 ? -7.545 6.982 18.472 1.00 95.75 177 GLU A C 1
ATOM 1434 O O . GLU A 1 177 ? -6.779 6.024 18.556 1.00 95.75 177 GLU A O 1
ATOM 1439 N N . ILE A 1 178 ? -7.390 8.080 19.216 1.00 95.69 178 ILE A N 1
ATOM 1440 C CA . ILE A 1 178 ? -6.350 8.215 20.249 1.00 95.69 178 ILE A CA 1
ATOM 1441 C C . ILE A 1 178 ? -6.743 7.383 21.475 1.00 95.69 178 ILE A C 1
ATOM 1443 O O . ILE A 1 178 ? -7.914 7.342 21.852 1.00 95.69 178 ILE A O 1
ATOM 1447 N N . ILE A 1 179 ? -5.761 6.718 22.082 1.00 91.44 179 ILE A N 1
ATOM 1448 C CA . ILE A 1 179 ? -5.920 6.005 23.350 1.00 91.44 179 ILE A CA 1
ATOM 1449 C C . ILE A 1 179 ? -5.391 6.914 24.460 1.00 91.44 179 ILE A C 1
ATOM 1451 O O . ILE A 1 179 ? -4.188 7.182 24.491 1.00 91.44 179 ILE A O 1
ATOM 1455 N N . ASP A 1 180 ? -6.291 7.374 25.328 1.00 69.19 180 ASP A N 1
ATOM 1456 C CA . ASP A 1 180 ? -5.953 8.092 26.567 1.00 69.19 180 ASP A CA 1
ATOM 1457 C C . ASP A 1 180 ? -5.329 7.160 27.623 1.00 69.19 180 ASP A C 1
ATOM 1459 O O . ASP A 1 180 ? -5.788 5.995 27.751 1.00 69.19 180 ASP A O 1
#

Sequence (180 aa):
MSSFDVVKQLLVERDFEITNVSEEFIEASYADFKIKIWFPKVDYLDWYDPLLLIEAMGLDQIDALVIVSYRPYYLADEIARSLSKAKYWYGVDVSVGVYAIDESLIEKQLEEALGLAFIRFIDKVSNIDTCNGVCPQCFNSLRLRYIHKHVSRSLGCQVIETILICYSCGVKIHRVEIID

Radius of gyration: 17.33 Å; chains: 1; bounding box: 49×26×52 Å

pLDDT: mean 93.8, std 5.0, range [67.19, 98.38]